Protein AF-A0A7Y6E0C0-F1 (afdb_monomer_lite)

Structure (mmCIF, N/CA/C/O backbone):
data_AF-A0A7Y6E0C0-F1
#
_entry.id   AF-A0A7Y6E0C0-F1
#
loop_
_atom_site.group_PDB
_atom_site.id
_atom_site.type_symbol
_atom_site.label_atom_id
_atom_site.label_alt_id
_atom_site.label_comp_id
_atom_site.label_asym_id
_atom_site.label_entity_id
_atom_site.label_seq_id
_atom_site.pdbx_PDB_ins_code
_atom_site.Cartn_x
_atom_site.Cartn_y
_atom_site.Cartn_z
_atom_site.occupancy
_atom_site.B_iso_or_equiv
_atom_site.auth_seq_id
_atom_site.auth_comp_id
_atom_site.auth_asym_id
_atom_site.auth_atom_id
_atom_site.pdbx_PDB_model_num
ATOM 1 N N . THR A 1 1 ? -25.967 -13.197 0.617 1.00 73.00 1 THR A N 1
ATOM 2 C CA . THR A 1 1 ? -25.077 -12.359 -0.213 1.00 73.00 1 THR A CA 1
ATOM 3 C C . THR A 1 1 ? -24.393 -11.325 0.661 1.00 73.00 1 THR A C 1
ATOM 5 O O . THR A 1 1 ? -24.977 -10.918 1.662 1.00 73.00 1 THR A O 1
ATOM 8 N N . ALA A 1 2 ? -23.164 -10.927 0.325 1.00 72.94 2 ALA A N 1
ATOM 9 C CA . ALA A 1 2 ? -22.351 -9.993 1.115 1.00 72.94 2 ALA A CA 1
ATOM 10 C C . ALA A 1 2 ? -23.063 -8.655 1.404 1.00 72.94 2 ALA A C 1
ATOM 12 O O . ALA A 1 2 ? -22.997 -8.146 2.518 1.00 72.94 2 ALA A O 1
ATOM 13 N N . GLU A 1 3 ? -23.855 -8.143 0.457 1.00 80.12 3 GLU A N 1
ATOM 14 C CA . GLU A 1 3 ? -24.679 -6.932 0.637 1.00 80.12 3 GLU A CA 1
ATOM 15 C C . GLU A 1 3 ? -25.704 -7.057 1.758 1.00 80.12 3 GLU A C 1
ATOM 17 O O . GLU A 1 3 ? -25.990 -6.086 2.455 1.00 80.12 3 GLU A O 1
ATOM 22 N N . ARG A 1 4 ? -26.260 -8.257 1.952 1.00 78.62 4 ARG A N 1
ATOM 23 C CA . ARG A 1 4 ? -27.206 -8.522 3.037 1.00 78.62 4 ARG A CA 1
ATOM 24 C C . ARG A 1 4 ? -26.498 -8.513 4.392 1.00 78.62 4 ARG A C 1
ATOM 26 O O . ARG A 1 4 ? -27.066 -8.007 5.346 1.00 78.62 4 ARG A O 1
ATOM 33 N N . LEU A 1 5 ? -25.266 -9.018 4.471 1.00 79.12 5 LEU A N 1
ATOM 34 C CA . LEU A 1 5 ? -24.466 -9.011 5.703 1.00 79.12 5 LEU A CA 1
ATOM 35 C C . LEU A 1 5 ? -24.024 -7.595 6.090 1.00 79.12 5 LEU A C 1
ATOM 37 O O . LEU A 1 5 ? -24.106 -7.236 7.263 1.00 79.12 5 LEU A O 1
ATOM 41 N N . HIS A 1 6 ? -23.641 -6.777 5.106 1.00 75.12 6 HIS A N 1
ATOM 42 C CA . HIS A 1 6 ? -23.292 -5.376 5.333 1.00 75.12 6 HIS A CA 1
ATOM 43 C C . HIS A 1 6 ? -24.499 -4.554 5.812 1.00 75.12 6 HIS A C 1
ATOM 45 O O . HIS A 1 6 ? -24.398 -3.833 6.800 1.00 75.12 6 HIS A O 1
ATOM 51 N N . ARG A 1 7 ? -25.677 -4.731 5.190 1.00 78.06 7 ARG A N 1
ATOM 52 C CA . ARG A 1 7 ? -26.927 -4.079 5.633 1.00 78.06 7 ARG A CA 1
ATOM 53 C C . ARG A 1 7 ? -27.322 -4.435 7.067 1.00 78.06 7 ARG A C 1
ATOM 55 O O . ARG A 1 7 ? -27.964 -3.636 7.735 1.00 78.06 7 ARG A O 1
ATOM 62 N N . LEU A 1 8 ? -26.968 -5.641 7.509 1.00 85.81 8 LEU A N 1
ATOM 63 C CA . LEU A 1 8 ? -27.216 -6.137 8.863 1.00 85.81 8 LEU A CA 1
ATOM 64 C C . LEU A 1 8 ? -26.113 -5.737 9.860 1.00 85.81 8 LEU A C 1
ATOM 66 O O . LEU A 1 8 ? -26.188 -6.128 11.020 1.00 85.81 8 LEU A O 1
ATOM 70 N N . GLY A 1 9 ? -25.087 -4.991 9.430 1.00 76.06 9 GLY A N 1
ATOM 71 C CA . GLY A 1 9 ? -23.991 -4.531 10.290 1.00 76.06 9 GLY A CA 1
ATOM 72 C C . GLY A 1 9 ? -23.022 -5.630 10.735 1.00 76.06 9 GLY A C 1
ATOM 73 O O . GLY A 1 9 ? -22.216 -5.410 11.633 1.00 76.06 9 GLY A O 1
ATOM 74 N N . ILE A 1 10 ? -23.090 -6.816 10.123 1.00 80.56 10 ILE A N 1
ATOM 75 C CA . ILE A 1 10 ? -22.270 -7.979 10.494 1.00 80.56 10 ILE A CA 1
ATOM 76 C C . ILE A 1 10 ? -20.844 -7.845 9.933 1.00 80.56 10 ILE A C 1
ATOM 78 O O . ILE A 1 10 ? -19.895 -8.335 10.541 1.00 80.56 10 ILE A O 1
ATOM 82 N N . THR A 1 11 ? -20.672 -7.165 8.792 1.00 70.69 11 THR A N 1
ATOM 83 C CA . THR A 1 11 ? -19.352 -6.860 8.218 1.00 70.69 11 THR A CA 1
ATOM 84 C C . THR A 1 11 ? -19.021 -5.370 8.372 1.00 70.69 11 THR A C 1
ATOM 86 O O . THR A 1 11 ? -19.820 -4.532 7.945 1.00 70.69 11 THR A O 1
ATOM 89 N N . PRO A 1 12 ? -17.838 -5.013 8.917 1.00 66.00 12 PRO A N 1
ATOM 90 C CA . PRO A 1 12 ? -17.431 -3.614 9.055 1.00 66.00 12 PRO A CA 1
ATOM 91 C C . PRO A 1 12 ? -17.208 -2.921 7.704 1.00 66.00 12 PRO A C 1
ATOM 93 O O . PRO A 1 12 ? -17.374 -1.709 7.601 1.00 66.00 12 PRO A O 1
ATOM 96 N N . ALA A 1 13 ? -16.840 -3.687 6.671 1.00 66.38 13 ALA A N 1
ATOM 97 C CA . ALA A 1 13 ? -16.615 -3.190 5.320 1.00 66.38 13 ALA A CA 1
ATOM 98 C C . ALA A 1 13 ? -17.847 -3.424 4.413 1.00 66.38 13 ALA A C 1
ATOM 100 O O . ALA A 1 13 ? -18.552 -4.433 4.590 1.00 66.38 13 ALA A O 1
ATOM 101 N N . PRO A 1 14 ? -18.107 -2.521 3.445 1.00 75.88 14 PRO A N 1
ATOM 102 C CA . PRO A 1 14 ? -19.085 -2.711 2.379 1.00 75.88 14 PRO A CA 1
ATOM 103 C C . PRO A 1 14 ? -18.892 -4.021 1.613 1.00 75.88 14 PRO A C 1
ATOM 105 O O . PRO A 1 14 ? -17.794 -4.565 1.521 1.00 75.88 14 PRO A O 1
ATOM 108 N N . ALA A 1 15 ? -19.965 -4.516 1.000 1.00 69.94 15 ALA A N 1
ATOM 109 C CA . ALA A 1 15 ? -19.934 -5.776 0.258 1.00 69.94 15 ALA A CA 1
ATOM 110 C C . ALA A 1 15 ? -18.962 -5.779 -0.935 1.00 69.94 15 ALA A C 1
ATOM 112 O O . ALA A 1 15 ? -18.393 -6.827 -1.232 1.00 69.94 15 ALA A O 1
ATOM 113 N N . GLY A 1 16 ? -18.751 -4.623 -1.576 1.00 74.44 16 GLY A N 1
ATOM 114 C CA . GLY A 1 16 ? -17.745 -4.455 -2.632 1.00 74.44 16 GLY A CA 1
ATOM 115 C C . GLY A 1 16 ? -16.309 -4.570 -2.115 1.00 74.44 16 GLY A C 1
ATOM 116 O O . GLY A 1 16 ? -15.443 -5.087 -2.815 1.00 74.44 16 GLY A O 1
ATOM 117 N N . ASP A 1 17 ? -16.082 -4.200 -0.855 1.00 74.06 17 ASP A N 1
ATOM 118 C CA . ASP A 1 17 ? -14.757 -4.216 -0.233 1.00 74.06 17 ASP A CA 1
ATOM 119 C C . ASP A 1 17 ? -14.410 -5.591 0.359 1.00 74.06 17 ASP A C 1
ATOM 121 O O . ASP A 1 17 ? -13.242 -5.926 0.559 1.00 74.06 17 ASP A O 1
ATOM 125 N N . LEU A 1 18 ? -15.424 -6.431 0.598 1.00 73.56 18 LEU A N 1
ATOM 126 C CA . LEU A 1 18 ? -15.254 -7.769 1.163 1.00 73.56 18 LEU A CA 1
ATOM 127 C C . LEU A 1 18 ? -14.344 -8.656 0.296 1.00 73.56 18 LEU A C 1
ATOM 129 O O . LEU A 1 18 ? -13.560 -9.435 0.835 1.00 73.56 18 LEU A O 1
ATOM 133 N N . ALA A 1 19 ? -14.389 -8.514 -1.032 1.00 70.44 19 ALA A N 1
ATOM 134 C CA . ALA A 1 19 ? -13.521 -9.264 -1.944 1.00 70.44 19 ALA A CA 1
ATOM 135 C C . ALA A 1 19 ? -12.025 -8.951 -1.738 1.00 70.44 19 ALA A C 1
ATOM 137 O O . ALA A 1 19 ? -11.174 -9.824 -1.929 1.00 70.44 19 ALA A O 1
ATOM 138 N N . TYR A 1 20 ? -11.704 -7.731 -1.299 1.00 68.75 20 TYR A N 1
ATOM 139 C CA . TYR A 1 20 ? -10.336 -7.304 -1.001 1.00 68.75 20 TYR A CA 1
ATOM 140 C C . TYR A 1 20 ? -9.843 -7.774 0.371 1.00 68.75 20 TYR A C 1
ATOM 142 O O . TYR A 1 20 ? -8.639 -7.898 0.571 1.00 68.75 20 TYR A O 1
ATOM 150 N N . ALA A 1 21 ? -10.757 -8.088 1.294 1.00 72.69 21 ALA A N 1
ATOM 151 C CA . ALA A 1 21 ? -10.427 -8.666 2.597 1.00 72.69 21 ALA A CA 1
ATOM 152 C C . ALA A 1 21 ? -10.310 -10.202 2.564 1.00 72.69 21 ALA A C 1
ATOM 154 O O . ALA A 1 21 ? -9.554 -10.783 3.338 1.00 72.69 21 ALA A O 1
ATOM 155 N N . MET A 1 22 ? -11.071 -10.861 1.685 1.00 73.25 22 MET A N 1
ATOM 156 C CA . MET A 1 22 ? -11.179 -12.326 1.637 1.00 73.25 22 MET A CA 1
ATOM 157 C C . MET A 1 22 ? -10.080 -13.009 0.816 1.00 73.25 22 MET A C 1
ATOM 159 O O . MET A 1 22 ? -9.802 -14.188 1.031 1.00 73.25 22 MET A O 1
ATOM 163 N N . HIS A 1 23 ? -9.460 -12.299 -0.128 1.00 67.81 23 HIS A N 1
ATOM 164 C CA . HIS A 1 23 ? -8.421 -12.847 -0.997 1.00 67.81 23 HIS A CA 1
ATOM 165 C C . HIS A 1 23 ? -7.097 -12.112 -0.793 1.00 67.81 23 HIS A C 1
ATOM 167 O O . HIS A 1 23 ? -7.070 -10.913 -0.542 1.00 67.81 23 HIS A O 1
ATOM 173 N N . GLY A 1 24 ? -5.976 -12.825 -0.898 1.00 73.00 24 GLY A N 1
ATOM 174 C CA . GLY A 1 24 ? -4.656 -12.204 -0.852 1.00 73.00 24 GLY A CA 1
ATOM 175 C C . GLY A 1 24 ? -4.351 -11.504 -2.173 1.00 73.00 24 GLY A C 1
ATOM 176 O O . GLY A 1 24 ? -3.878 -12.146 -3.103 1.00 73.00 24 GLY A O 1
ATOM 177 N N . TRP A 1 25 ? -4.582 -10.194 -2.257 1.00 77.75 25 TRP A N 1
ATOM 178 C CA . TRP A 1 25 ? -4.221 -9.367 -3.424 1.00 77.75 25 TRP A CA 1
ATOM 179 C C . TRP A 1 25 ? -2.744 -8.932 -3.417 1.00 77.75 25 TRP A C 1
ATOM 181 O O . TRP A 1 25 ? -2.339 -8.041 -4.161 1.00 77.75 25 TRP A O 1
ATOM 191 N N . VAL A 1 26 ? -1.925 -9.537 -2.555 1.00 84.81 26 VAL A N 1
ATOM 192 C CA . VAL A 1 26 ? -0.510 -9.193 -2.415 1.00 84.81 26 VAL A CA 1
ATOM 193 C C . VAL A 1 26 ? 0.275 -9.816 -3.563 1.00 84.81 26 VAL A C 1
ATOM 195 O O . VAL A 1 26 ? 0.338 -11.037 -3.696 1.00 84.81 26 VAL A O 1
ATOM 198 N N . VAL A 1 27 ? 0.921 -8.973 -4.367 1.00 86.94 27 VAL A N 1
ATOM 199 C CA . VAL A 1 27 ? 1.916 -9.418 -5.345 1.00 86.94 27 VAL A CA 1
ATOM 200 C C . VAL A 1 27 ? 3.287 -9.411 -4.667 1.00 86.94 27 VAL A C 1
ATOM 202 O O . VAL A 1 27 ? 3.734 -8.348 -4.233 1.00 86.94 27 VAL A O 1
ATOM 205 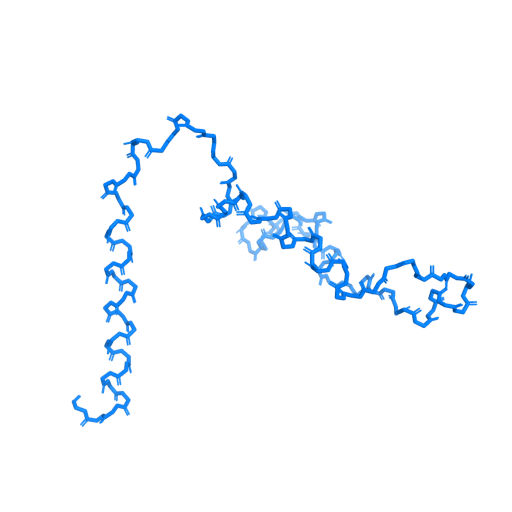N N . PRO A 1 28 ? 3.980 -10.560 -4.563 1.00 88.81 28 PRO A N 1
ATOM 206 C CA . PRO A 1 28 ? 5.328 -10.592 -4.016 1.00 88.81 28 PRO A CA 1
ATOM 207 C C . PRO A 1 28 ? 6.283 -9.750 -4.861 1.00 88.81 28 PRO A C 1
ATOM 209 O O . PRO A 1 28 ? 6.259 -9.817 -6.093 1.00 88.81 28 PRO A O 1
ATOM 212 N N . SER A 1 29 ? 7.185 -9.017 -4.209 1.00 88.81 29 SER A N 1
ATOM 213 C CA . SER A 1 29 ? 8.174 -8.182 -4.897 1.00 88.81 29 SER A CA 1
ATOM 214 C C . SER A 1 29 ? 9.053 -8.983 -5.859 1.00 88.81 29 SER A C 1
ATOM 216 O O . SER A 1 29 ? 9.462 -8.448 -6.882 1.00 88.81 29 SER A O 1
ATOM 218 N N . THR A 1 30 ? 9.310 -10.265 -5.577 1.00 94.75 30 THR A N 1
ATOM 219 C CA . THR A 1 30 ? 10.049 -11.172 -6.471 1.00 94.75 30 THR A CA 1
ATOM 220 C C . THR A 1 30 ? 9.388 -11.277 -7.841 1.00 94.75 30 THR A C 1
ATOM 222 O O . THR A 1 30 ? 10.041 -11.030 -8.844 1.00 94.75 30 THR A O 1
ATOM 225 N N . ARG A 1 31 ? 8.068 -11.485 -7.892 1.00 94.56 31 ARG A N 1
ATOM 226 C CA . ARG A 1 31 ? 7.319 -11.573 -9.153 1.00 94.56 31 ARG A CA 1
ATOM 227 C C . ARG A 1 31 ? 7.390 -10.281 -9.971 1.00 94.56 31 ARG A C 1
ATO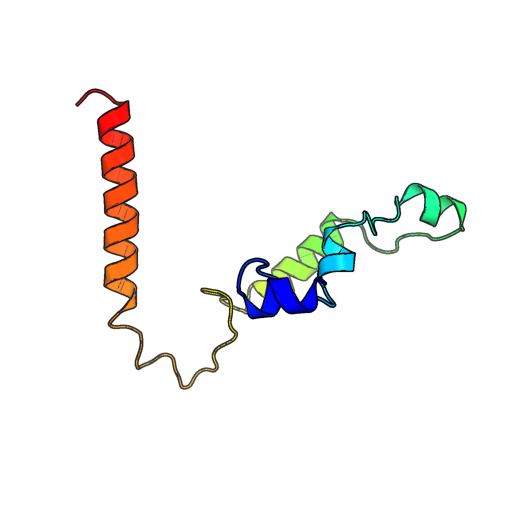M 229 O O . ARG A 1 31 ? 7.406 -10.330 -11.196 1.00 94.56 31 ARG A O 1
ATOM 236 N N . LEU A 1 32 ? 7.438 -9.127 -9.304 1.00 93.38 32 LEU A N 1
ATOM 237 C CA . LEU A 1 32 ? 7.634 -7.840 -9.977 1.00 93.38 32 LEU A CA 1
ATOM 238 C C . LEU A 1 32 ? 9.052 -7.729 -10.553 1.00 93.38 32 LEU A C 1
ATOM 240 O O . LEU A 1 32 ? 9.219 -7.309 -11.695 1.00 93.38 32 LEU A O 1
ATOM 244 N N . ARG A 1 33 ? 10.069 -8.140 -9.785 1.00 95.00 33 ARG A N 1
ATOM 245 C CA . ARG A 1 33 ? 11.470 -8.153 -10.233 1.00 95.00 33 ARG A CA 1
ATOM 246 C C . ARG A 1 33 ? 11.679 -9.078 -11.428 1.00 95.00 33 ARG A C 1
ATOM 248 O O . ARG A 1 33 ? 12.345 -8.671 -12.375 1.00 95.00 33 ARG A O 1
ATOM 255 N N . ASP A 1 34 ? 11.072 -10.260 -11.406 1.00 97.69 34 ASP A N 1
ATOM 256 C CA . ASP A 1 34 ? 11.135 -11.232 -12.502 1.00 97.69 34 ASP A CA 1
ATOM 257 C C . ASP A 1 34 ? 10.500 -10.675 -13.787 1.00 97.69 34 ASP A C 1
ATOM 259 O O . ASP A 1 34 ? 10.964 -10.955 -14.888 1.00 97.69 34 ASP A O 1
ATOM 263 N N . ALA A 1 35 ? 9.491 -9.806 -13.653 1.00 97.31 35 ALA A N 1
ATOM 264 C CA . ALA A 1 35 ? 8.880 -9.066 -14.758 1.00 97.31 35 ALA A CA 1
ATOM 265 C C . ALA A 1 35 ? 9.688 -7.825 -15.205 1.00 97.31 35 ALA A C 1
ATOM 267 O O . ALA A 1 35 ? 9.206 -7.024 -16.004 1.00 97.31 35 ALA A O 1
ATOM 268 N N . GLY A 1 36 ? 10.904 -7.632 -14.684 1.00 97.50 36 GLY A N 1
ATOM 269 C CA . GLY A 1 36 ? 11.803 -6.539 -15.058 1.00 9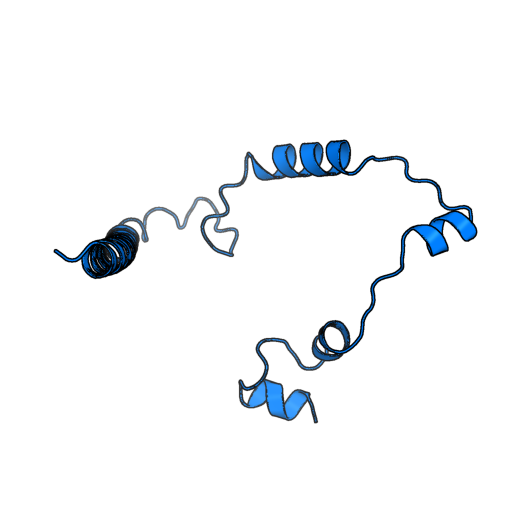7.50 36 GLY A CA 1
ATOM 270 C C . GLY A 1 36 ? 11.572 -5.226 -14.307 1.00 97.50 36 GLY A C 1
ATOM 271 O O . GLY A 1 36 ? 12.289 -4.253 -14.551 1.00 97.50 36 GLY A O 1
ATOM 272 N N . TRP A 1 37 ? 10.624 -5.175 -13.366 1.00 96.12 37 TRP A N 1
ATOM 273 C CA . TRP A 1 37 ? 10.426 -3.986 -12.543 1.00 96.12 37 TRP A CA 1
ATOM 274 C C . TRP A 1 37 ? 11.634 -3.738 -11.627 1.00 96.12 37 TRP A C 1
ATOM 276 O O . TRP A 1 37 ? 12.210 -4.660 -11.040 1.00 96.12 37 TRP A O 1
ATOM 286 N N . ARG A 1 38 ? 12.009 -2.466 -11.463 1.00 95.75 38 ARG A N 1
ATOM 287 C CA . ARG A 1 38 ? 13.080 -2.028 -10.559 1.00 95.75 38 ARG A CA 1
ATOM 288 C C . ARG A 1 38 ? 12.562 -0.897 -9.659 1.00 95.75 38 ARG A C 1
ATOM 290 O O . ARG A 1 38 ? 12.018 0.070 -10.185 1.00 95.75 38 ARG A O 1
ATOM 297 N N . PRO A 1 39 ? 12.724 -0.984 -8.326 1.00 92.69 39 PRO A N 1
ATOM 298 C CA . PRO A 1 39 ? 12.352 0.081 -7.420 1.00 92.69 39 PRO A CA 1
ATOM 299 C C . PRO A 1 39 ? 13.320 1.240 -7.576 1.00 92.69 39 PRO A C 1
ATOM 301 O O . PRO A 1 39 ? 14.535 1.053 -7.630 1.00 92.69 39 PRO A O 1
ATOM 304 N N . LEU A 1 40 ? 12.747 2.434 -7.576 1.00 94.06 40 LEU A N 1
ATOM 305 C CA . LEU A 1 40 ? 13.479 3.693 -7.492 1.00 94.06 40 LEU A CA 1
ATOM 306 C C . LEU A 1 40 ? 13.612 4.180 -6.041 1.00 94.06 40 LEU A C 1
ATOM 308 O O . LEU A 1 40 ? 14.427 5.049 -5.759 1.00 94.06 40 LEU A O 1
ATOM 312 N N . TRP A 1 41 ? 12.823 3.609 -5.127 1.00 93.19 41 TRP A N 1
ATOM 313 C CA . TRP A 1 41 ? 12.750 3.987 -3.719 1.00 93.19 41 TRP A CA 1
ATOM 314 C C . TRP A 1 41 ? 13.034 2.782 -2.830 1.00 93.19 41 TRP A C 1
ATOM 316 O O . TRP A 1 41 ? 12.554 1.678 -3.102 1.00 93.19 41 TRP A O 1
ATOM 326 N N . THR A 1 42 ? 13.788 3.002 -1.755 1.00 91.69 42 THR A N 1
ATOM 327 C CA . THR A 1 42 ? 13.873 2.037 -0.654 1.00 91.69 42 THR A CA 1
ATOM 328 C C . THR A 1 42 ? 12.709 2.246 0.310 1.00 91.69 42 THR A C 1
ATOM 330 O O . THR A 1 42 ? 12.048 3.289 0.291 1.00 91.69 42 THR A O 1
ATOM 333 N N . ASN A 1 43 ? 12.461 1.263 1.175 1.00 89.62 43 ASN A N 1
ATOM 334 C CA . ASN A 1 43 ? 11.413 1.373 2.187 1.00 89.62 43 ASN A CA 1
ATOM 335 C C . ASN A 1 43 ? 11.686 2.534 3.148 1.00 89.62 43 ASN A C 1
ATOM 337 O O .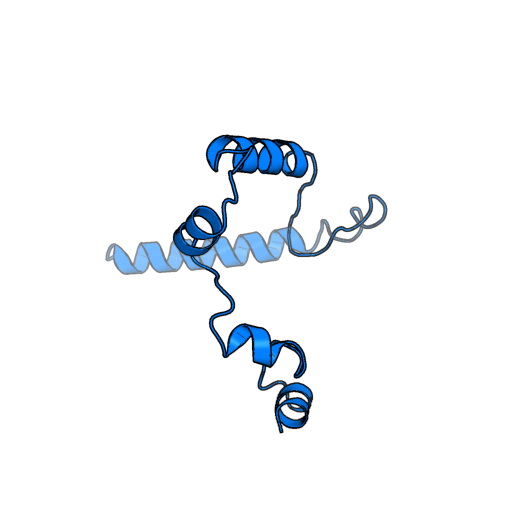 ASN A 1 43 ? 10.763 3.250 3.519 1.00 89.62 43 ASN A O 1
ATOM 341 N N . GLU A 1 44 ? 12.949 2.747 3.511 1.00 95.00 44 GLU A N 1
ATOM 342 C CA . GLU A 1 44 ? 13.386 3.810 4.414 1.00 95.00 44 GLU A CA 1
ATOM 343 C C . GLU A 1 44 ? 13.134 5.187 3.799 1.00 95.00 44 GLU A C 1
ATOM 345 O O . GLU A 1 44 ? 12.585 6.057 4.469 1.00 95.00 44 GLU A O 1
ATOM 350 N N . LEU A 1 45 ? 13.461 5.373 2.514 1.00 94.31 45 LEU A N 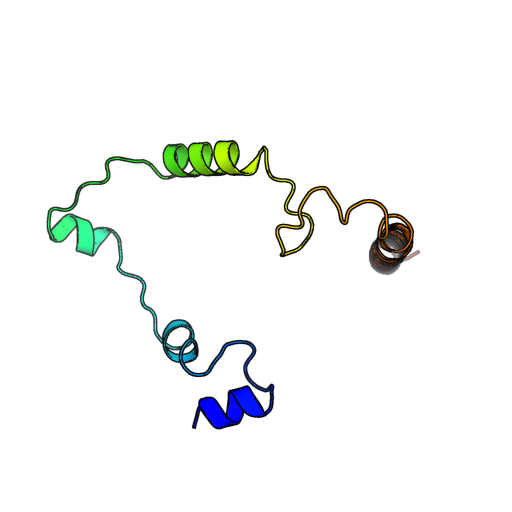1
ATOM 351 C CA . LEU A 1 45 ? 13.216 6.636 1.813 1.00 94.31 45 LEU A CA 1
ATOM 352 C C . LEU A 1 45 ? 11.718 6.911 1.641 1.00 94.31 45 LEU A C 1
ATOM 354 O O . LEU A 1 45 ? 11.267 8.032 1.866 1.00 94.31 45 LEU A O 1
ATOM 358 N N . ALA A 1 46 ? 10.932 5.890 1.290 1.00 92.56 46 ALA A N 1
ATOM 359 C CA . ALA A 1 46 ? 9.481 6.022 1.184 1.00 92.56 46 ALA A CA 1
ATOM 360 C C . ALA A 1 46 ? 8.835 6.329 2.547 1.00 92.56 46 ALA A C 1
ATOM 362 O O . ALA A 1 46 ? 7.925 7.153 2.641 1.00 92.56 46 ALA A O 1
ATOM 363 N N . PHE A 1 47 ? 9.321 5.696 3.618 1.00 91.44 47 PHE A N 1
ATOM 364 C CA . PHE A 1 47 ? 8.827 5.923 4.971 1.00 91.44 47 PHE A CA 1
ATOM 365 C C . PHE A 1 47 ? 9.211 7.307 5.501 1.00 91.44 47 PHE A C 1
ATOM 367 O O . PHE A 1 47 ? 8.375 7.978 6.100 1.00 91.44 47 PHE A O 1
ATOM 374 N N . ALA A 1 48 ? 10.430 7.773 5.228 1.00 91.06 48 ALA A N 1
ATOM 375 C CA . ALA A 1 48 ? 10.851 9.129 5.564 1.00 91.06 48 ALA A CA 1
ATOM 376 C C . ALA A 1 48 ? 9.957 10.181 4.885 1.00 91.06 48 ALA A C 1
ATOM 378 O O . ALA A 1 48 ? 9.462 11.079 5.563 1.00 91.06 48 ALA A O 1
ATOM 379 N N . ALA A 1 49 ? 9.663 10.014 3.591 1.00 91.50 49 ALA A N 1
ATOM 380 C CA . ALA A 1 49 ? 8.755 10.901 2.862 1.00 91.50 49 ALA A CA 1
ATOM 381 C C . ALA A 1 49 ? 7.331 10.894 3.452 1.00 91.50 49 ALA A C 1
ATOM 383 O O . ALA A 1 49 ? 6.697 11.942 3.569 1.00 91.50 49 ALA A O 1
ATOM 384 N N . LEU A 1 50 ? 6.832 9.728 3.881 1.00 87.88 50 LEU A N 1
ATOM 385 C CA . LEU A 1 50 ? 5.542 9.628 4.569 1.00 87.88 50 LEU A CA 1
ATOM 386 C C . LEU A 1 50 ? 5.547 10.376 5.910 1.00 87.88 50 LEU A C 1
ATOM 388 O O . LEU A 1 50 ? 4.572 11.052 6.239 1.00 87.88 50 LEU A O 1
ATOM 392 N N . LEU A 1 51 ? 6.616 10.244 6.698 1.00 87.62 51 LEU A N 1
ATOM 393 C CA . LEU A 1 51 ? 6.734 10.935 7.981 1.00 87.62 51 LEU A CA 1
ATOM 394 C C . LEU A 1 51 ? 6.787 12.448 7.798 1.00 87.62 51 LEU A C 1
ATOM 396 O O . LEU A 1 51 ? 6.114 13.156 8.541 1.00 87.62 51 LEU A O 1
ATOM 400 N N . GLU A 1 52 ? 7.518 12.937 6.799 1.00 88.88 52 GLU A N 1
ATOM 401 C CA . GLU A 1 52 ? 7.543 14.358 6.449 1.00 88.88 52 GLU A CA 1
ATOM 402 C C . GLU A 1 52 ? 6.143 14.864 6.068 1.00 88.88 52 GLU A C 1
ATOM 404 O O . GLU A 1 52 ? 5.662 15.860 6.612 1.00 88.88 52 GLU A O 1
ATOM 409 N N . ASP A 1 53 ? 5.433 14.121 5.217 1.0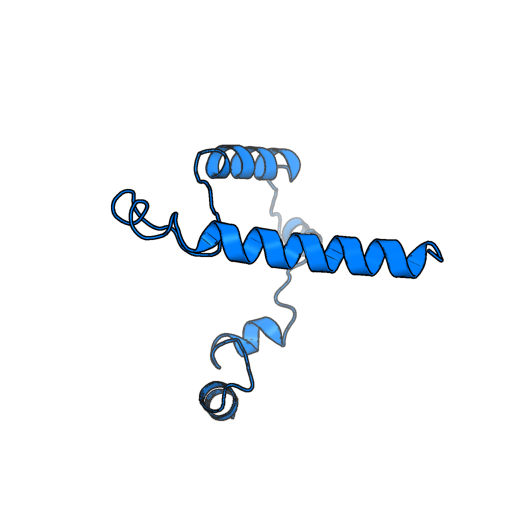0 82.69 53 ASP A N 1
ATOM 410 C CA . ASP A 1 53 ? 4.082 14.462 4.769 1.00 82.69 53 ASP A CA 1
ATOM 411 C C . ASP A 1 53 ? 3.053 14.452 5.925 1.00 82.69 53 ASP A C 1
ATOM 413 O O . ASP A 1 53 ? 2.098 15.238 5.950 1.00 82.69 53 ASP A O 1
ATOM 417 N N . VAL A 1 54 ? 3.233 13.582 6.925 1.00 82.38 54 VAL A N 1
ATOM 418 C CA . VAL A 1 54 ? 2.324 13.459 8.079 1.00 82.38 54 VAL A CA 1
ATOM 419 C C . VAL A 1 54 ? 2.717 14.352 9.260 1.00 82.38 54 VAL A C 1
ATOM 421 O O . VAL A 1 54 ? 1.830 14.739 10.019 1.00 82.38 54 VAL A O 1
ATOM 424 N N . ALA A 1 55 ? 3.980 14.759 9.406 1.00 78.62 55 ALA A N 1
ATOM 425 C CA . ALA A 1 55 ? 4.454 15.569 10.535 1.00 78.62 55 ALA A CA 1
ATOM 426 C C . ALA A 1 55 ? 3.703 16.907 10.696 1.00 78.62 55 ALA A C 1
ATOM 428 O O . ALA A 1 55 ? 3.551 17.403 11.809 1.00 78.62 55 ALA A O 1
ATOM 429 N N . GLY A 1 56 ? 3.161 17.469 9.610 1.00 65.19 56 GLY A N 1
ATOM 430 C CA . GLY A 1 56 ? 2.321 18.675 9.643 1.00 65.19 56 GLY A CA 1
ATOM 431 C C . GLY A 1 56 ? 0.822 18.424 9.869 1.00 65.19 56 GLY A C 1
ATOM 432 O O . GLY A 1 56 ? 0.043 19.371 9.996 1.00 65.19 56 GLY A O 1
ATOM 433 N N . ARG A 1 57 ? 0.380 17.163 9.898 1.00 65.12 57 ARG A N 1
ATOM 434 C CA . ARG A 1 57 ? -1.031 16.770 9.982 1.00 65.12 57 ARG A CA 1
ATOM 435 C C . ARG A 1 57 ? -1.266 15.970 11.254 1.00 65.12 57 ARG A C 1
ATOM 437 O O . ARG A 1 57 ? -1.135 14.752 11.273 1.00 65.12 57 ARG A O 1
ATOM 444 N N . HIS A 1 58 ? -1.688 16.666 12.307 1.00 56.66 58 HIS A N 1
ATOM 445 C CA . HIS A 1 58 ? -2.158 16.056 13.548 1.00 56.66 58 HIS A CA 1
ATOM 446 C C . HIS A 1 58 ? -3.441 15.253 13.282 1.00 56.66 58 HIS A C 1
ATOM 448 O O . HIS A 1 58 ? -4.556 15.748 13.430 1.00 56.66 58 HIS A O 1
ATOM 454 N N . ALA A 1 59 ? -3.289 14.007 12.846 1.00 49.47 59 ALA A N 1
ATOM 455 C CA . ALA A 1 59 ? -4.374 13.049 12.747 1.00 49.47 59 ALA A CA 1
ATOM 456 C C . ALA A 1 59 ? -4.708 12.535 14.153 1.00 49.47 59 ALA A C 1
ATOM 458 O O . ALA A 1 59 ? -4.365 11.416 14.522 1.00 49.47 59 ALA A O 1
ATOM 459 N N . LEU A 1 60 ? -5.375 13.356 14.963 1.00 49.78 60 LEU A N 1
ATOM 460 C CA . LEU A 1 60 ? -6.037 12.855 16.160 1.00 49.78 60 LEU A CA 1
ATOM 461 C C . LEU A 1 60 ? -7.404 12.314 15.732 1.00 49.78 60 LEU A C 1
ATOM 463 O O . LEU A 1 60 ? -8.366 13.055 15.582 1.00 49.78 60 LEU A O 1
ATOM 467 N N . VAL A 1 61 ? -7.438 10.997 15.511 1.00 45.28 61 VAL A N 1
ATOM 468 C CA . VAL A 1 61 ? -8.633 10.169 15.279 1.00 45.28 61 VAL A CA 1
ATOM 469 C C . VAL A 1 61 ? -9.344 10.424 13.940 1.00 45.28 61 VAL A C 1
ATOM 471 O O . VAL A 1 61 ? -10.238 11.249 13.818 1.00 45.28 61 VAL A O 1
ATOM 474 N N . ALA A 1 62 ? -8.966 9.625 12.937 1.00 45.56 62 ALA A N 1
ATOM 475 C CA . ALA A 1 62 ? -9.776 9.165 11.795 1.00 45.56 62 ALA A CA 1
ATOM 476 C C . ALA A 1 62 ? -10.560 10.171 10.916 1.00 45.56 62 ALA A C 1
ATOM 478 O O . ALA A 1 62 ? -11.219 9.734 9.973 1.00 45.56 62 ALA A O 1
ATOM 479 N N . ARG A 1 63 ? -10.483 11.492 11.110 1.00 44.00 63 ARG A N 1
ATOM 480 C CA . ARG A 1 63 ? -11.073 12.452 10.166 1.00 44.00 63 ARG A CA 1
ATOM 481 C C . ARG A 1 63 ? -10.316 13.775 10.165 1.00 44.00 63 ARG A C 1
ATOM 483 O O . ARG A 1 63 ? -10.117 14.388 11.206 1.00 44.00 63 ARG A O 1
ATOM 490 N N . ARG A 1 64 ? -9.910 14.230 8.972 1.00 47.59 64 ARG A N 1
ATOM 491 C CA . ARG A 1 64 ? -9.359 15.578 8.762 1.00 47.59 64 ARG A CA 1
ATOM 492 C C . ARG A 1 64 ? -10.469 16.594 9.051 1.00 47.59 64 ARG A C 1
ATOM 494 O O . ARG A 1 64 ? -11.331 16.805 8.203 1.00 47.59 64 ARG A O 1
ATOM 501 N N . LEU A 1 65 ? -10.476 17.175 10.247 1.00 46.56 65 LEU A N 1
ATOM 502 C CA . LEU A 1 65 ? -11.356 18.289 10.595 1.00 46.56 65 LEU A CA 1
ATOM 503 C C . LEU A 1 65 ? -10.610 19.603 10.363 1.00 46.56 65 LEU A C 1
ATOM 505 O O . LEU A 1 65 ? -9.467 19.778 10.785 1.00 46.56 65 LEU A O 1
ATOM 509 N N . GLY A 1 66 ? -11.249 20.503 9.621 1.00 50.03 66 GLY A N 1
ATOM 510 C CA . GLY A 1 66 ? -10.727 21.831 9.340 1.00 50.03 66 GLY A CA 1
ATOM 511 C C . GLY A 1 66 ? -10.729 22.723 10.583 1.00 50.03 66 GLY A C 1
ATOM 512 O O . GLY A 1 66 ? -11.449 22.498 11.551 1.00 50.03 66 GLY A O 1
ATOM 513 N N . ARG A 1 67 ? -9.936 23.795 10.513 1.00 49.88 67 ARG A N 1
ATOM 514 C CA . ARG A 1 67 ? -9.596 24.743 11.593 1.00 49.88 67 ARG A CA 1
ATOM 515 C C . ARG A 1 67 ? -10.784 25.415 12.312 1.00 49.88 67 ARG A C 1
ATOM 517 O O . ARG A 1 67 ? -10.562 26.083 13.314 1.00 49.88 67 ARG A O 1
ATOM 524 N N . LYS A 1 68 ? -12.018 25.269 11.820 1.00 47.84 68 LYS A N 1
ATOM 525 C CA . LYS A 1 68 ? -13.213 25.926 12.378 1.00 47.84 68 LYS A CA 1
ATOM 526 C C . LYS A 1 68 ? -13.954 25.104 13.443 1.00 47.84 68 LYS A C 1
ATOM 528 O O . LYS A 1 68 ? -14.699 25.699 14.209 1.00 47.84 68 LYS A O 1
ATOM 533 N N . ASP A 1 69 ? -13.680 23.803 13.568 1.00 43.66 69 ASP A N 1
ATOM 534 C CA . ASP A 1 69 ? -14.424 22.912 14.482 1.00 43.66 69 ASP A CA 1
ATOM 535 C C . ASP A 1 69 ? -13.685 22.619 15.805 1.00 43.66 69 ASP A C 1
ATOM 537 O O . ASP A 1 69 ? -14.165 21.869 16.654 1.00 43.66 69 ASP A O 1
ATOM 541 N N . ALA A 1 70 ? -12.500 23.205 16.005 1.00 49.00 70 ALA A N 1
ATOM 542 C CA . ALA A 1 70 ? -11.640 22.922 17.159 1.00 49.00 70 ALA A CA 1
ATOM 543 C C . ALA A 1 70 ? -12.169 23.498 18.487 1.00 49.00 70 ALA A C 1
ATOM 545 O O . ALA A 1 70 ? -11.818 23.008 19.559 1.00 49.00 70 ALA A O 1
ATOM 546 N N . THR A 1 71 ? -13.011 24.532 18.437 1.00 48.03 71 THR A N 1
ATOM 547 C CA . THR A 1 71 ? -13.376 25.307 19.633 1.00 48.03 71 THR A CA 1
ATOM 548 C C . THR A 1 71 ? -14.540 24.693 20.417 1.00 48.03 71 THR A C 1
ATOM 550 O O . THR A 1 71 ? -14.682 24.951 21.607 1.00 48.03 71 THR A O 1
ATOM 553 N N . THR A 1 72 ? -15.353 23.835 19.798 1.00 45.50 72 THR A N 1
ATOM 554 C CA . THR A 1 72 ? -16.541 23.228 20.427 1.00 45.50 72 THR A CA 1
ATOM 555 C C . THR A 1 72 ? -16.269 21.890 21.118 1.00 45.50 72 THR A C 1
ATOM 557 O O . THR A 1 72 ? -17.078 21.464 21.938 1.00 45.50 72 THR A O 1
ATOM 560 N N . LEU A 1 73 ? -15.129 21.237 20.857 1.00 45.03 73 LEU A N 1
ATOM 561 C CA . LEU A 1 73 ? -14.846 19.878 21.350 1.00 45.03 73 LEU A CA 1
ATOM 562 C C . LEU A 1 73 ? -13.714 19.772 22.390 1.00 45.03 73 LEU A C 1
ATOM 564 O O . LEU A 1 73 ? -13.365 18.667 22.802 1.00 45.03 73 LEU A O 1
ATOM 568 N N . GLY A 1 74 ? -13.154 20.891 22.861 1.00 45.91 74 GLY A N 1
ATOM 569 C CA . GLY A 1 74 ? -12.141 20.887 23.930 1.00 45.91 74 GLY A CA 1
ATOM 570 C C . GLY A 1 74 ? -12.671 20.399 25.288 1.00 45.91 74 GLY A C 1
ATOM 571 O O . GLY A 1 74 ? -11.909 19.885 26.101 1.00 45.91 74 GLY A O 1
ATOM 572 N N . ALA A 1 75 ? -13.984 20.488 25.521 1.00 48.66 75 ALA A N 1
ATOM 573 C CA . ALA A 1 75 ? -14.596 20.130 26.802 1.00 48.66 75 ALA A CA 1
ATOM 574 C C . ALA A 1 75 ? -14.859 18.618 26.982 1.00 48.66 75 ALA A C 1
ATOM 576 O O . ALA A 1 75 ? -14.903 18.141 28.111 1.00 48.66 75 ALA A O 1
ATOM 577 N N . ALA A 1 76 ? -15.004 17.843 25.898 1.00 46.50 76 ALA A N 1
ATOM 578 C CA . ALA A 1 76 ? -15.370 16.419 25.967 1.00 46.50 76 ALA A CA 1
ATOM 579 C C . ALA A 1 76 ? -14.170 15.448 25.877 1.00 46.50 76 ALA A C 1
ATOM 581 O O . ALA A 1 76 ? -14.271 14.290 26.282 1.00 46.50 76 ALA A O 1
ATOM 582 N N . GLY A 1 77 ? -13.017 15.901 25.369 1.00 34.44 77 GLY A N 1
ATOM 583 C CA . GLY A 1 77 ? -11.812 15.068 25.222 1.00 34.44 77 GLY A CA 1
ATOM 584 C C . GLY A 1 77 ? -11.095 14.755 26.542 1.00 34.44 77 GLY A C 1
ATOM 585 O O . GLY A 1 77 ? -10.512 13.679 26.692 1.00 34.44 77 GLY A O 1
ATOM 586 N N . ALA A 1 78 ? -11.183 15.652 27.529 1.00 47.50 78 ALA A N 1
ATOM 587 C CA . ALA A 1 78 ? -10.560 15.461 28.840 1.00 47.50 78 ALA A CA 1
ATOM 588 C C . ALA A 1 78 ? -11.126 14.235 29.587 1.00 47.50 78 ALA A C 1
ATOM 590 O O . ALA A 1 78 ? -10.391 13.519 30.265 1.00 47.50 78 ALA A O 1
ATOM 591 N N . THR A 1 79 ? -12.412 13.927 29.414 1.00 45.38 79 THR A N 1
ATOM 592 C CA . THR A 1 79 ? -13.093 12.824 30.109 1.00 45.38 79 THR A CA 1
ATOM 593 C C . THR A 1 79 ? -12.698 11.446 29.571 1.00 45.38 79 THR A C 1
ATOM 595 O O . THR A 1 79 ? -12.516 10.513 30.353 1.00 45.38 79 THR A O 1
ATOM 598 N N . VAL A 1 80 ? -12.483 11.302 28.258 1.00 48.12 80 VAL A N 1
ATOM 599 C CA . VAL A 1 80 ? -12.079 10.016 27.650 1.00 48.12 80 VAL A CA 1
ATOM 600 C C . VAL A 1 80 ? -10.631 9.659 28.008 1.00 48.12 80 VAL A C 1
ATOM 602 O O . VAL A 1 80 ? -10.335 8.498 28.301 1.00 48.12 80 VAL A O 1
ATOM 605 N N . ALA A 1 81 ? -9.740 10.656 28.076 1.00 52.69 81 ALA A N 1
ATOM 606 C CA . ALA A 1 81 ? -8.356 10.463 28.510 1.00 52.69 81 ALA A CA 1
ATOM 607 C C . ALA A 1 81 ? -8.266 10.007 29.979 1.00 52.69 81 ALA A C 1
ATOM 609 O O . ALA A 1 81 ? -7.489 9.105 30.304 1.00 52.69 81 ALA A O 1
ATOM 610 N N . LEU A 1 82 ? -9.103 10.563 30.862 1.00 49.19 82 LEU A N 1
ATOM 611 C CA . LEU A 1 82 ? -9.155 10.155 32.269 1.00 49.19 82 LEU A CA 1
ATOM 612 C C . LEU A 1 82 ? -9.656 8.711 32.436 1.00 49.19 82 LEU A C 1
ATOM 614 O O . LEU A 1 82 ? -9.056 7.938 33.186 1.00 49.19 82 LEU A O 1
ATOM 618 N N . ILE A 1 83 ? -10.691 8.306 31.692 1.00 53.31 83 ILE A N 1
ATOM 619 C CA . ILE A 1 83 ? -11.240 6.941 31.769 1.00 53.31 83 ILE A CA 1
ATOM 620 C C . ILE A 1 83 ? -10.237 5.909 31.228 1.00 53.31 83 ILE A C 1
ATOM 622 O O . ILE A 1 83 ? -10.010 4.873 31.861 1.00 53.31 83 ILE A O 1
ATOM 626 N N . GLY A 1 84 ? -9.582 6.203 30.099 1.00 50.12 84 GLY A N 1
ATOM 627 C CA . GLY A 1 84 ? -8.559 5.326 29.521 1.00 50.12 84 GLY A CA 1
ATOM 628 C C . GLY A 1 84 ? -7.351 5.140 30.444 1.00 50.12 84 GLY A C 1
ATOM 629 O O . GLY A 1 84 ? -6.888 4.016 30.653 1.00 50.12 84 GLY A O 1
ATOM 630 N N . THR A 1 85 ? -6.892 6.222 31.076 1.00 53.03 85 THR A N 1
ATOM 631 C CA . THR A 1 85 ? -5.742 6.183 31.993 1.00 53.03 85 THR A CA 1
ATOM 632 C C . THR A 1 85 ? -6.078 5.424 33.284 1.00 53.03 85 THR A C 1
ATOM 634 O O . THR A 1 85 ? -5.290 4.588 33.732 1.00 53.03 85 THR A O 1
ATOM 637 N N . ALA A 1 86 ? -7.280 5.604 33.846 1.00 54.00 86 ALA A N 1
ATOM 638 C CA . ALA A 1 86 ? -7.719 4.882 35.043 1.00 54.00 86 ALA A CA 1
ATOM 639 C C . ALA A 1 86 ? -7.856 3.362 34.816 1.00 54.00 86 ALA A C 1
ATOM 641 O O . ALA A 1 86 ? -7.484 2.564 35.683 1.00 54.00 86 ALA A O 1
ATOM 642 N N . ALA A 1 87 ? -8.331 2.936 33.641 1.00 54.94 87 ALA A N 1
ATOM 643 C CA . ALA A 1 87 ? -8.444 1.519 33.292 1.00 54.94 87 ALA A CA 1
ATOM 644 C C . ALA A 1 87 ? -7.069 0.833 33.172 1.00 54.94 87 ALA A C 1
ATOM 646 O O . ALA A 1 87 ? -6.889 -0.298 33.639 1.00 54.94 87 ALA A O 1
ATOM 647 N N . ILE A 1 88 ? -6.080 1.534 32.607 1.00 61.28 88 ILE A N 1
ATOM 648 C CA . ILE A 1 88 ? -4.697 1.048 32.502 1.00 61.28 88 ILE A CA 1
ATOM 649 C C . ILE A 1 88 ? -4.070 0.929 33.896 1.00 61.28 88 ILE A C 1
ATOM 651 O O . ILE A 1 88 ? -3.540 -0.131 34.237 1.00 61.28 88 ILE A O 1
ATOM 655 N N . VAL A 1 89 ? -4.205 1.954 34.742 1.00 66.81 89 VAL A N 1
ATOM 656 C CA . VAL A 1 89 ? -3.675 1.935 36.117 1.00 66.81 89 VAL A CA 1
ATOM 657 C C . VAL A 1 89 ? -4.299 0.801 36.942 1.00 66.81 89 VAL A C 1
ATOM 659 O O . VAL A 1 89 ? -3.579 0.070 37.627 1.00 66.81 89 VAL A O 1
ATOM 662 N N . ARG A 1 90 ? -5.615 0.570 36.827 1.00 63.06 90 ARG A N 1
ATOM 663 C CA . ARG A 1 90 ? -6.305 -0.535 37.520 1.00 63.06 90 ARG A CA 1
ATOM 664 C C . ARG A 1 90 ? -5.793 -1.909 37.079 1.00 63.06 90 ARG A C 1
ATOM 666 O O . ARG A 1 90 ? -5.600 -2.793 37.914 1.00 63.06 90 ARG A O 1
ATOM 673 N N . LYS A 1 91 ? -5.535 -2.089 35.780 1.00 66.56 91 LYS A N 1
ATOM 674 C CA . LYS A 1 91 ? -4.984 -3.336 35.224 1.00 66.56 91 LYS A CA 1
ATOM 675 C C . LYS A 1 91 ? -3.544 -3.582 35.679 1.00 66.56 91 LYS A C 1
ATOM 677 O O . LYS A 1 91 ? -3.177 -4.728 35.936 1.00 66.56 91 LYS A O 1
ATOM 682 N N . VAL A 1 92 ? -2.749 -2.521 35.812 1.00 67.75 92 VAL A N 1
ATOM 683 C CA . VAL A 1 92 ? -1.362 -2.596 36.292 1.00 67.75 92 VAL A CA 1
ATOM 684 C C . VAL A 1 92 ? -1.301 -2.942 37.783 1.00 67.75 92 VAL A C 1
ATOM 686 O O . VAL A 1 92 ? -0.520 -3.816 38.151 1.00 67.75 92 VAL A O 1
ATOM 689 N N . ARG A 1 93 ? -2.153 -2.349 38.634 1.00 65.25 93 ARG A N 1
ATOM 690 C CA . ARG A 1 93 ? -2.193 -2.675 40.077 1.00 65.25 93 ARG A CA 1
ATOM 691 C C . ARG A 1 93 ? -2.573 -4.135 40.334 1.00 65.25 93 ARG A C 1
ATOM 693 O O . ARG A 1 93 ? -1.842 -4.831 41.028 1.00 65.25 93 ARG A O 1
ATOM 700 N N . LYS A 1 94 ? -3.613 -4.644 39.660 1.00 66.12 94 LYS A N 1
ATOM 701 C CA . LYS A 1 94 ? -4.068 -6.041 39.808 1.00 66.12 94 LYS A CA 1
ATOM 702 C C . LYS A 1 94 ? -3.000 -7.080 39.424 1.00 66.12 94 LYS A C 1
ATOM 704 O O . LYS A 1 94 ? -2.994 -8.175 39.970 1.00 66.12 94 LYS A O 1
ATOM 709 N N . ARG A 1 95 ? -2.093 -6.757 38.491 1.00 63.75 95 ARG A N 1
ATOM 710 C CA . ARG A 1 95 ? -0.982 -7.648 38.097 1.00 63.75 95 ARG A CA 1
ATOM 711 C C . ARG A 1 95 ? 0.207 -7.619 39.058 1.00 63.75 95 ARG A C 1
ATOM 713 O O . ARG A 1 95 ? 1.005 -8.545 39.027 1.00 63.75 95 ARG A O 1
ATOM 720 N N . ARG A 1 96 ? 0.341 -6.568 39.872 1.00 67.25 96 ARG A N 1
ATOM 721 C CA . ARG A 1 96 ? 1.447 -6.404 40.829 1.00 67.25 96 ARG A CA 1
ATOM 722 C C . ARG A 1 96 ? 1.120 -6.903 42.242 1.00 67.25 96 ARG A C 1
ATOM 724 O O . ARG A 1 96 ? 1.975 -6.789 43.106 1.00 67.25 96 ARG A O 1
ATOM 731 N N . GLY A 1 97 ? -0.070 -7.467 42.465 1.00 62.81 97 GLY A N 1
ATOM 732 C CA . GLY A 1 97 ? -0.442 -8.060 43.755 1.00 62.81 97 GLY A CA 1
ATOM 733 C C . GLY A 1 97 ? -0.565 -7.055 44.907 1.00 62.81 97 GLY A C 1
ATOM 734 O O . GLY A 1 97 ? -0.292 -7.429 46.041 1.00 62.81 97 GLY A O 1
ATOM 735 N N . ILE A 1 98 ? -0.949 -5.804 44.612 1.00 52.72 98 ILE A N 1
ATOM 736 C CA . ILE A 1 98 ? -1.403 -4.811 45.608 1.00 52.72 98 ILE A CA 1
ATOM 737 C C . ILE A 1 98 ? -2.928 -4.792 45.613 1.00 52.72 98 ILE A C 1
ATOM 739 O O . ILE A 1 98 ? -3.497 -4.727 44.494 1.00 52.72 98 ILE A O 1
#

Foldseek 3Di:
DLQVCVVVVNDPDHSVCVVVVPDPPDDDVVVCVVVVDDDPDDPVRVVVVVCVVCVVPPPPDDDPDDPPPVPPCPVPVVVVVVVVVVVVVVVVCVVVVD

Secondary structure (DSSP, 8-state):
-HHHHHHTT-SSS-HHHHHHHHS--PPPHHHHHHTT---SS-HHHHHHHHHHHHHT----SSS---TTSSSSSHHHHHHHHHHHHHHHHHHHHHHTT-

Radius of gyration: 22.16 Å; chains: 1; bounding box: 41×39×61 Å

Sequence (98 aa):
TAERLHRLGITPAPAGDLAYAMHGWVVPSTRLRDAGWRPLWTNELAFAALLEDVAGRHALVARRLGRKDATTLGAAGATVALIGTAAIVRKVRKRRGI

pLDDT: mean 70.12, std 17.63, range [34.44, 97.69]